Protein AF-R6E0B4-F1 (afdb_monomer)

pLDDT: mean 72.96, std 15.44, range [41.44, 89.0]

Radius of gyration: 16.23 Å; Cα contacts 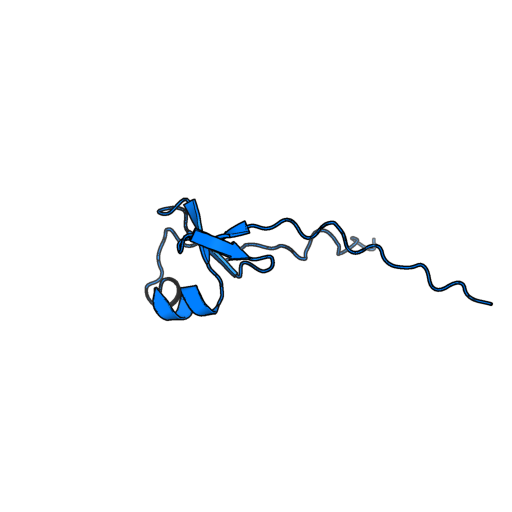(8 Å, |Δi|>4): 77; chains: 1; bounding box: 47×42×24 Å

Structure (mmCIF, N/CA/C/O backbone):
data_AF-R6E0B4-F1
#
_entry.id   AF-R6E0B4-F1
#
loop_
_atom_site.group_PDB
_atom_site.id
_atom_site.type_symbol
_atom_site.label_atom_id
_atom_site.label_alt_id
_atom_site.label_comp_id
_atom_site.label_asym_id
_atom_site.label_entity_id
_atom_site.label_seq_id
_atom_site.pdbx_PDB_ins_code
_atom_site.Cartn_x
_atom_site.Cartn_y
_atom_site.Cartn_z
_atom_site.occupancy
_atom_site.B_iso_or_equiv
_atom_site.auth_seq_id
_atom_site.auth_comp_id
_atom_site.auth_asym_id
_atom_site.auth_atom_id
_atom_site.pdbx_PDB_model_num
ATOM 1 N N . MET A 1 1 ? 38.278 -25.190 -5.138 1.00 41.44 1 MET A N 1
ATOM 2 C CA . MET A 1 1 ? 37.891 -23.854 -5.642 1.00 41.44 1 MET A CA 1
ATOM 3 C C . MET A 1 1 ? 36.372 -23.796 -5.564 1.00 41.44 1 MET A C 1
ATOM 5 O O . MET A 1 1 ? 35.729 -24.463 -6.359 1.00 41.44 1 MET A O 1
ATOM 9 N N . VAL A 1 2 ? 35.784 -23.165 -4.542 1.00 50.91 2 VAL A N 1
ATOM 10 C CA . VAL A 1 2 ? 34.314 -23.117 -4.413 1.00 50.91 2 VAL A CA 1
ATOM 11 C C . VAL A 1 2 ? 33.808 -22.000 -5.317 1.00 50.91 2 VAL A C 1
ATOM 13 O O . VAL A 1 2 ? 34.019 -20.819 -5.041 1.00 50.91 2 VAL A O 1
ATOM 16 N N . THR A 1 3 ? 33.198 -22.381 -6.433 1.00 52.53 3 THR A N 1
ATOM 17 C CA . THR A 1 3 ? 32.550 -21.481 -7.384 1.00 52.53 3 THR A CA 1
ATOM 18 C C . THR A 1 3 ? 31.414 -20.762 -6.659 1.00 52.53 3 THR A C 1
ATOM 20 O O . THR A 1 3 ? 30.404 -21.371 -6.312 1.00 52.53 3 THR A O 1
ATOM 23 N N . LYS A 1 4 ? 31.586 -19.463 -6.385 1.00 52.75 4 LYS A N 1
ATOM 24 C CA . LYS A 1 4 ? 30.516 -18.592 -5.882 1.00 52.75 4 LYS A CA 1
ATOM 25 C C . LYS A 1 4 ? 29.379 -18.612 -6.903 1.00 52.75 4 LYS A C 1
ATOM 27 O O . LYS A 1 4 ? 29.480 -17.992 -7.958 1.00 52.75 4 LYS A O 1
ATOM 32 N N . MET A 1 5 ? 28.319 -19.354 -6.599 1.00 52.19 5 MET A N 1
ATOM 33 C CA . MET A 1 5 ? 27.087 -19.360 -7.378 1.00 52.19 5 MET A CA 1
ATOM 34 C C . MET A 1 5 ? 26.526 -17.937 -7.369 1.00 52.19 5 MET A C 1
ATOM 36 O O . MET A 1 5 ? 26.140 -17.404 -6.327 1.00 52.19 5 MET A O 1
ATOM 40 N N . ASN A 1 6 ? 26.571 -17.293 -8.533 1.00 54.84 6 ASN A N 1
ATOM 41 C CA . ASN A 1 6 ? 26.090 -15.939 -8.737 1.00 54.84 6 ASN A CA 1
ATOM 42 C C . ASN A 1 6 ? 24.565 -15.969 -8.565 1.00 54.84 6 ASN A C 1
ATOM 44 O O . ASN A 1 6 ? 23.853 -16.395 -9.474 1.00 54.84 6 ASN A O 1
ATOM 48 N N . LYS A 1 7 ? 24.079 -15.595 -7.372 1.00 57.94 7 LYS A N 1
ATOM 49 C CA . LYS A 1 7 ? 22.651 -15.455 -7.064 1.00 57.94 7 LYS A CA 1
ATOM 50 C C . LYS 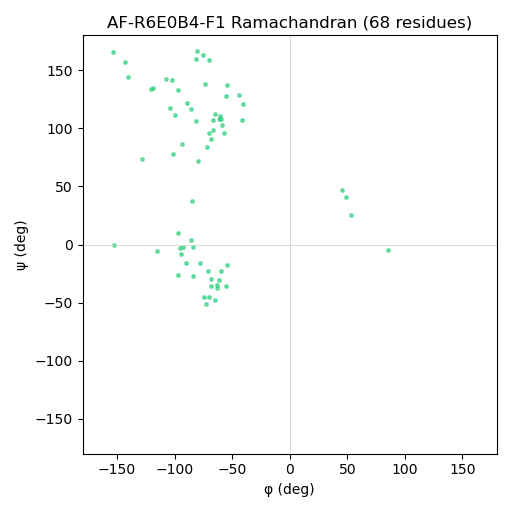A 1 7 ? 22.070 -14.448 -8.056 1.00 57.94 7 LYS A C 1
ATOM 52 O O . LYS A 1 7 ? 22.227 -13.243 -7.870 1.00 57.94 7 LYS A O 1
ATOM 57 N N . ARG A 1 8 ? 21.472 -14.933 -9.149 1.00 52.78 8 ARG A N 1
ATOM 58 C CA . ARG A 1 8 ? 20.673 -14.102 -10.051 1.00 52.78 8 ARG A CA 1
ATOM 59 C C . ARG A 1 8 ? 19.561 -13.540 -9.176 1.00 52.78 8 ARG A C 1
ATOM 61 O O . ARG A 1 8 ? 18.739 -14.309 -8.686 1.00 52.78 8 ARG A O 1
ATOM 68 N N . LYS A 1 9 ? 19.621 -12.241 -8.873 1.00 59.78 9 LYS A N 1
ATOM 69 C CA . LYS A 1 9 ? 18.522 -11.569 -8.183 1.00 59.78 9 LYS A CA 1
ATOM 70 C C . LYS A 1 9 ? 17.274 -11.828 -9.032 1.00 59.78 9 LYS A C 1
ATOM 72 O O . LYS A 1 9 ? 17.380 -11.640 -10.24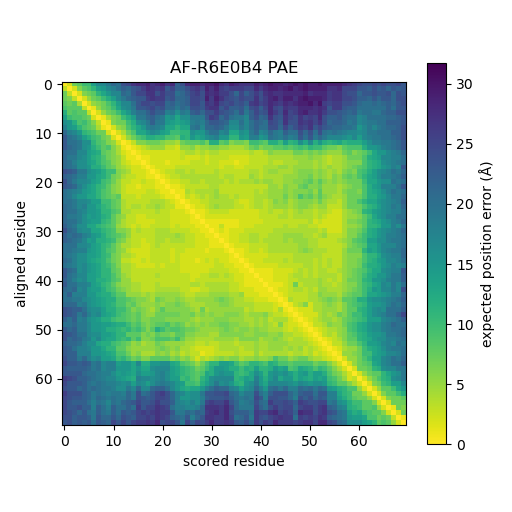7 1.00 59.78 9 LYS A O 1
ATOM 77 N N . PRO A 1 10 ? 16.173 -12.332 -8.454 1.00 57.66 10 PRO A N 1
ATOM 78 C CA . PRO A 1 10 ? 14.936 -12.460 -9.209 1.00 57.66 10 PRO A CA 1
ATOM 79 C C . PRO A 1 10 ? 14.615 -11.083 -9.787 1.00 57.66 10 PRO A C 1
ATOM 81 O O . PRO A 1 10 ? 14.836 -10.084 -9.100 1.00 57.66 10 PRO A O 1
ATOM 84 N N . ASP A 1 11 ? 14.197 -11.040 -11.053 1.00 57.59 11 ASP A N 1
ATOM 85 C CA . ASP A 1 11 ? 13.747 -9.824 -11.730 1.00 57.59 11 ASP A CA 1
ATOM 86 C C . ASP A 1 11 ? 12.878 -9.012 -10.760 1.00 57.59 11 ASP A C 1
ATOM 88 O O . ASP A 1 11 ? 11.783 -9.434 -10.384 1.00 57.59 11 ASP A O 1
ATOM 92 N N . GLU A 1 12 ? 13.423 -7.896 -10.262 1.00 64.25 12 GLU A N 1
ATOM 93 C CA . GLU A 1 12 ? 12.761 -7.024 -9.292 1.00 64.25 12 GLU A CA 1
ATOM 94 C C . GLU A 1 12 ? 11.637 -6.285 -10.021 1.00 64.25 12 GLU A C 1
ATOM 96 O O . GLU A 1 12 ? 11.812 -5.175 -10.520 1.00 64.25 12 GLU A O 1
ATOM 101 N N . TRP A 1 13 ? 10.501 -6.959 -10.122 1.00 71.50 13 TRP A N 1
ATOM 102 C CA .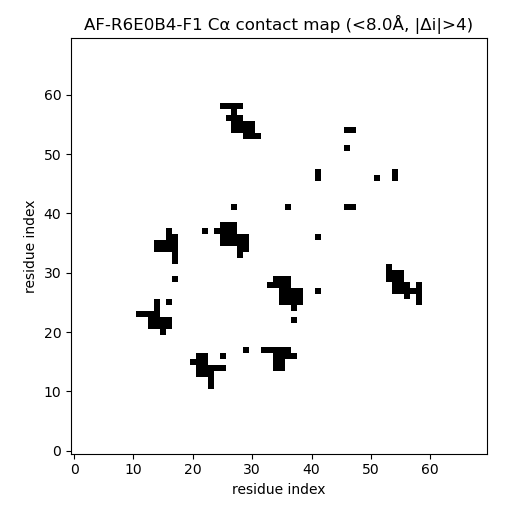 TRP A 1 13 ? 9.205 -6.447 -10.521 1.00 71.50 13 TRP A CA 1
ATOM 103 C C . TRP A 1 13 ? 8.900 -5.098 -9.848 1.00 71.50 13 TRP A C 1
ATOM 105 O O . TRP A 1 13 ? 9.040 -4.914 -8.636 1.00 71.50 13 TRP A O 1
ATOM 115 N N . GLU A 1 14 ? 8.515 -4.122 -10.673 1.00 81.00 14 GLU A N 1
ATOM 116 C CA . GLU A 1 14 ? 8.267 -2.746 -10.250 1.00 81.00 14 GLU A CA 1
ATOM 117 C C . GLU A 1 14 ? 6.774 -2.511 -10.015 1.00 81.00 14 GLU A C 1
ATOM 119 O O . GLU A 1 14 ? 5.919 -2.843 -10.835 1.00 81.00 14 GLU A O 1
ATOM 124 N N . TRP A 1 15 ? 6.459 -1.883 -8.888 1.00 83.94 15 TRP A N 1
ATOM 125 C CA . TRP A 1 15 ? 5.107 -1.557 -8.469 1.00 83.94 15 TRP A CA 1
ATOM 126 C C . TRP A 1 15 ? 4.775 -0.093 -8.695 1.00 83.94 15 TRP A C 1
ATOM 128 O O . TRP A 1 15 ? 5.585 0.788 -8.407 1.00 83.94 15 TRP A O 1
ATOM 138 N N . ARG A 1 16 ? 3.540 0.187 -9.119 1.00 88.81 16 ARG A N 1
ATOM 139 C CA . ARG A 1 16 ? 3.066 1.559 -9.313 1.00 88.81 16 ARG A CA 1
ATOM 140 C C . ARG A 1 16 ? 2.527 2.161 -8.015 1.00 88.81 16 ARG A C 1
ATOM 142 O O . ARG A 1 16 ? 1.529 1.697 -7.458 1.00 88.81 16 ARG A O 1
ATOM 149 N N . CYS A 1 17 ? 3.182 3.214 -7.547 1.00 88.75 17 CYS A N 1
ATOM 150 C CA . CYS A 1 17 ? 2.772 3.993 -6.389 1.00 88.75 17 CYS A CA 1
ATOM 151 C C . CYS A 1 17 ? 1.503 4.808 -6.661 1.00 88.75 17 CYS A C 1
ATOM 153 O O . CYS A 1 17 ? 1.211 5.173 -7.800 1.00 88.75 17 CYS A O 1
ATOM 155 N N . ILE A 1 18 ? 0.803 5.188 -5.589 1.00 88.38 18 ILE A N 1
ATOM 156 C CA . ILE A 1 18 ? -0.363 6.093 -5.652 1.00 88.38 18 ILE A CA 1
ATOM 157 C C . ILE A 1 18 ? -0.042 7.480 -6.236 1.00 88.38 18 ILE A C 1
ATOM 159 O O . ILE A 1 18 ? -0.928 8.154 -6.743 1.00 88.38 18 ILE A O 1
ATOM 163 N N . ASP A 1 19 ? 1.226 7.882 -6.175 1.00 85.06 19 ASP A N 1
ATOM 164 C CA . ASP A 1 19 ? 1.756 9.142 -6.705 1.00 85.06 19 ASP A CA 1
ATOM 165 C C . ASP A 1 19 ? 2.101 9.057 -8.208 1.00 85.06 19 ASP A C 1
ATOM 167 O O . ASP A 1 19 ?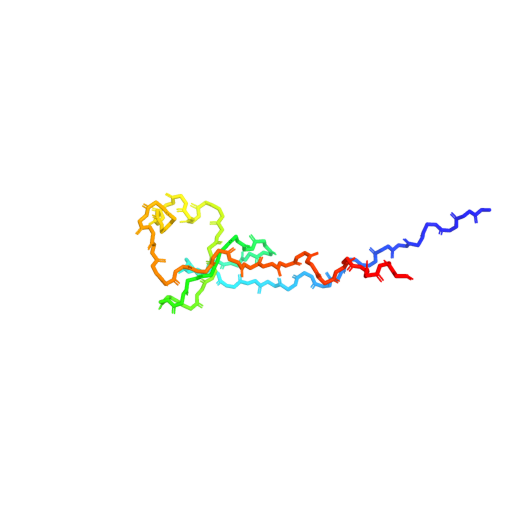 2.524 10.022 -8.828 1.00 85.06 19 ASP A O 1
ATOM 171 N N . GLY A 1 20 ? 1.936 7.883 -8.827 1.00 86.25 20 GLY A N 1
ATOM 172 C CA . GLY A 1 20 ? 2.287 7.653 -10.232 1.00 86.25 20 GLY A CA 1
ATOM 173 C C . GLY A 1 20 ? 3.755 7.290 -10.469 1.00 86.25 20 GLY A C 1
ATOM 174 O O . GLY A 1 20 ? 4.105 6.923 -11.588 1.00 86.25 20 GLY A O 1
ATOM 175 N N . ASN A 1 21 ? 4.582 7.319 -9.424 1.00 89.00 21 ASN A N 1
ATOM 176 C CA . ASN A 1 21 ? 5.952 6.810 -9.427 1.00 89.00 21 ASN A CA 1
ATOM 177 C C . ASN A 1 21 ? 6.016 5.273 -9.383 1.00 89.00 21 ASN A C 1
ATOM 179 O O . ASN A 1 21 ? 5.046 4.614 -9.010 1.00 89.00 21 ASN A O 1
ATOM 183 N N . TRP A 1 22 ? 7.171 4.699 -9.723 1.00 87.19 22 TRP A N 1
ATOM 184 C CA . TRP A 1 22 ? 7.427 3.256 -9.640 1.00 87.19 22 TRP A CA 1
ATOM 185 C C . TRP A 1 22 ? 8.370 2.936 -8.478 1.00 87.19 22 TRP A C 1
ATOM 187 O O . TRP A 1 22 ? 9.284 3.704 -8.177 1.00 87.19 22 TRP A O 1
ATOM 197 N N . THR A 1 23 ? 8.139 1.819 -7.790 1.00 84.12 23 THR A N 1
ATOM 198 C CA . THR A 1 23 ? 8.985 1.364 -6.685 1.00 84.12 23 THR A CA 1
ATOM 199 C C . THR A 1 23 ? 9.169 -0.143 -6.703 1.00 84.12 23 THR A C 1
ATOM 201 O O . THR A 1 23 ? 8.248 -0.896 -6.993 1.00 84.12 23 THR A O 1
ATOM 204 N N . LYS A 1 24 ? 10.360 -0.590 -6.321 1.00 83.62 24 LYS A N 1
ATOM 205 C CA . LYS A 1 24 ? 10.675 -2.014 -6.139 1.00 83.62 24 LYS A CA 1
ATOM 206 C C . LYS A 1 24 ? 10.398 -2.499 -4.720 1.00 83.62 24 LYS A C 1
ATOM 208 O O . LYS A 1 24 ? 10.342 -3.693 -4.469 1.00 83.62 24 LYS A O 1
ATOM 213 N N . ARG A 1 25 ? 10.237 -1.569 -3.773 1.00 81.00 25 ARG A N 1
ATOM 214 C CA . ARG A 1 25 ? 10.072 -1.864 -2.344 1.00 81.00 25 ARG A CA 1
ATOM 215 C C . ARG A 1 25 ? 8.834 -1.156 -1.796 1.00 81.00 25 ARG A C 1
ATOM 217 O O . ARG A 1 25 ? 8.962 -0.140 -1.107 1.00 81.00 25 ARG A O 1
ATOM 224 N N . PRO A 1 26 ? 7.628 -1.638 -2.131 1.00 85.50 26 PRO A N 1
ATOM 225 C CA . PRO A 1 26 ? 6.418 -1.098 -1.539 1.00 85.50 26 PRO A CA 1
ATOM 226 C C . PRO A 1 26 ? 6.275 -1.548 -0.084 1.00 85.50 26 PRO A C 1
ATOM 228 O O . PRO A 1 26 ? 6.507 -2.707 0.242 1.00 85.50 26 PRO A O 1
ATOM 231 N N . ALA A 1 27 ? 5.860 -0.624 0.779 1.00 85.19 27 ALA A N 1
ATOM 232 C CA . ALA A 1 27 ? 5.654 -0.867 2.207 1.00 85.19 27 ALA A 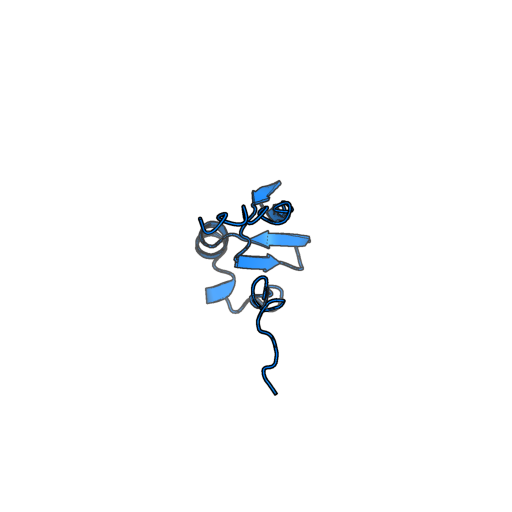CA 1
ATOM 233 C C . ALA A 1 27 ? 4.186 -1.160 2.551 1.00 85.19 27 ALA A C 1
ATOM 235 O O . ALA A 1 27 ? 3.892 -1.795 3.557 1.00 85.19 27 ALA A O 1
ATOM 236 N N . ALA A 1 28 ? 3.254 -0.666 1.736 1.00 86.81 28 ALA A N 1
ATOM 237 C CA . ALA A 1 28 ? 1.829 -0.913 1.895 1.00 86.81 28 ALA A CA 1
ATOM 238 C C . ALA A 1 28 ? 1.109 -0.814 0.548 1.00 86.81 28 ALA A C 1
ATOM 240 O O . ALA A 1 28 ? 1.629 -0.249 -0.414 1.00 86.81 28 ALA A O 1
ATOM 241 N N . TYR A 1 29 ? -0.122 -1.306 0.494 1.00 88.00 29 TYR A N 1
ATOM 242 C CA . TYR A 1 29 ? -1.012 -1.156 -0.652 1.00 88.00 29 TYR A CA 1
ATOM 243 C C . TYR A 1 29 ? -2.281 -0.401 -0.260 1.00 88.00 29 TYR A C 1
ATOM 245 O O . TYR A 1 29 ? -2.903 -0.694 0.762 1.00 88.00 29 TYR A O 1
ATOM 253 N N . CYS A 1 30 ? -2.694 0.571 -1.072 1.00 86.75 30 CYS A N 1
ATOM 254 C CA . CYS A 1 30 ? -3.954 1.280 -0.888 1.00 86.75 30 CYS A CA 1
ATOM 255 C C . CYS A 1 30 ? -4.983 0.799 -1.903 1.00 86.75 30 CYS A C 1
ATOM 257 O O . CYS A 1 30 ? -4.850 1.011 -3.107 1.00 86.75 30 CYS A O 1
ATOM 259 N N . THR A 1 31 ? -6.060 0.214 -1.386 1.00 85.56 31 THR A N 1
ATOM 260 C CA . THR A 1 31 ? -7.169 -0.306 -2.198 1.00 85.56 31 THR A CA 1
ATOM 261 C C . THR A 1 31 ? -8.015 0.794 -2.838 1.00 85.56 31 THR A C 1
ATOM 263 O O . THR A 1 31 ? -8.654 0.547 -3.848 1.00 85.56 31 THR A O 1
ATOM 266 N N . TYR A 1 32 ? -8.008 2.015 -2.294 1.00 85.94 32 TYR A N 1
ATOM 267 C CA . TYR A 1 32 ? -8.778 3.135 -2.846 1.00 85.94 32 TYR A CA 1
ATOM 268 C C . TYR A 1 32 ? -8.157 3.703 -4.127 1.00 85.94 32 TYR A C 1
ATOM 270 O O . TYR A 1 32 ? -8.855 3.956 -5.101 1.00 85.94 32 TYR A O 1
ATOM 278 N N . HIS A 1 33 ? -6.838 3.894 -4.123 1.00 84.25 33 HIS A N 1
ATOM 279 C CA . HIS A 1 33 ? -6.097 4.421 -5.272 1.00 84.25 33 HIS A CA 1
ATOM 280 C C . HIS A 1 33 ? -5.550 3.318 -6.185 1.00 84.25 33 HIS A C 1
ATOM 282 O O . HIS A 1 33 ? -4.915 3.628 -7.187 1.00 84.25 33 HIS A O 1
ATOM 288 N N . HIS A 1 34 ? -5.763 2.046 -5.830 1.00 86.94 34 HIS A N 1
ATOM 289 C CA . HIS A 1 34 ? -5.195 0.884 -6.514 1.00 86.94 34 HIS A CA 1
ATOM 290 C C . HIS A 1 34 ? -3.679 0.998 -6.750 1.00 86.94 34 HIS A C 1
ATOM 292 O O . HIS A 1 34 ? -3.170 0.631 -7.806 1.00 86.94 34 HIS A O 1
ATOM 298 N N . GLY A 1 35 ? -2.952 1.510 -5.756 1.00 88.19 35 GLY A N 1
ATOM 299 C CA . GLY A 1 35 ? -1.520 1.775 -5.860 1.00 88.19 35 GLY A CA 1
ATOM 300 C C . GLY A 1 35 ? -0.787 1.475 -4.563 1.00 88.19 35 GLY A C 1
ATOM 301 O O . GLY A 1 35 ? -1.375 1.463 -3.476 1.00 88.19 35 GLY A O 1
ATOM 302 N N . VAL A 1 36 ? 0.514 1.227 -4.680 1.00 88.56 36 VAL A N 1
ATOM 303 C CA . VAL A 1 36 ? 1.369 0.985 -3.516 1.00 88.56 36 VAL A CA 1
ATOM 304 C C . VAL A 1 36 ? 1.806 2.289 -2.848 1.00 88.56 36 VAL A C 1
ATOM 306 O O . VAL A 1 36 ? 1.779 3.373 -3.434 1.00 88.56 36 VAL A O 1
ATOM 309 N N . LEU A 1 37 ? 2.206 2.185 -1.588 1.00 87.62 37 LEU A N 1
ATOM 310 C CA . LEU A 1 37 ? 2.806 3.258 -0.817 1.00 87.62 37 LEU A CA 1
ATOM 311 C C . LEU A 1 37 ? 4.186 2.811 -0.362 1.00 87.62 37 LEU A C 1
ATOM 313 O O . LEU A 1 37 ? 4.365 1.715 0.167 1.00 87.62 37 LEU A O 1
ATOM 317 N N . THR A 1 38 ? 5.157 3.694 -0.539 1.00 87.38 38 THR A N 1
ATOM 318 C CA . THR A 1 38 ? 6.462 3.596 0.110 1.00 87.38 38 THR A CA 1
ATOM 319 C C . THR A 1 38 ? 6.368 4.117 1.541 1.00 87.38 38 THR A C 1
ATOM 321 O O . THR A 1 38 ? 5.413 4.808 1.906 1.00 87.38 38 THR A O 1
ATOM 324 N N . GLU A 1 39 ? 7.385 3.855 2.358 1.00 84.81 39 GLU A N 1
ATOM 325 C CA . GLU A 1 39 ? 7.461 4.387 3.725 1.00 84.81 39 GLU A CA 1
ATOM 326 C C . GLU A 1 39 ? 7.343 5.921 3.768 1.00 84.81 39 GLU A C 1
ATOM 328 O O . GLU A 1 39 ? 6.713 6.479 4.667 1.00 84.81 39 GLU A O 1
ATOM 333 N N . ALA A 1 40 ? 7.894 6.614 2.764 1.00 85.56 40 ALA A N 1
ATOM 334 C CA . ALA A 1 40 ? 7.758 8.061 2.620 1.00 85.56 40 ALA A CA 1
ATOM 335 C C . ALA A 1 40 ? 6.299 8.473 2.357 1.00 85.56 40 ALA A C 1
ATOM 337 O O . ALA A 1 40 ? 5.771 9.341 3.052 1.00 85.56 40 ALA A O 1
ATOM 338 N N . LEU A 1 41 ? 5.614 7.806 1.421 1.00 84.62 41 LEU A N 1
ATOM 339 C CA . LEU A 1 41 ? 4.200 8.069 1.126 1.00 84.62 41 LEU A CA 1
ATOM 340 C C . LEU A 1 41 ? 3.298 7.754 2.322 1.00 84.62 41 LEU A C 1
ATOM 342 O O . LEU A 1 41 ? 2.334 8.475 2.573 1.00 84.62 41 LEU A O 1
ATOM 346 N N . MET A 1 42 ? 3.628 6.731 3.110 1.00 84.00 42 MET A N 1
ATOM 347 C CA . MET A 1 42 ? 2.908 6.432 4.347 1.00 84.00 42 MET A CA 1
ATOM 348 C C . MET A 1 42 ? 3.022 7.559 5.380 1.00 84.00 42 MET A C 1
ATOM 350 O O . MET A 1 42 ? 2.027 7.851 6.043 1.00 84.00 42 MET A O 1
ATOM 354 N N . LYS A 1 43 ? 4.187 8.216 5.492 1.00 83.69 43 LYS A N 1
ATOM 355 C CA . LYS A 1 43 ? 4.377 9.393 6.362 1.00 83.69 43 LYS A CA 1
ATOM 356 C C . LYS A 1 43 ? 3.598 10.614 5.866 1.00 83.69 43 LYS A C 1
ATOM 358 O O . LYS A 1 43 ? 3.077 11.370 6.679 1.00 83.69 43 LYS A O 1
ATOM 363 N N . VAL A 1 44 ? 3.494 10.797 4.548 1.00 85.00 44 VAL A N 1
ATOM 364 C CA . VAL A 1 44 ? 2.757 11.922 3.944 1.00 85.00 44 VAL A CA 1
ATOM 365 C C . VAL A 1 44 ? 1.245 11.733 4.081 1.00 85.00 44 VAL A C 1
ATOM 367 O O . VAL A 1 44 ? 0.550 12.611 4.586 1.00 85.00 44 VAL A O 1
ATOM 370 N N . HIS A 1 45 ? 0.725 10.572 3.677 1.00 77.31 45 HIS A N 1
ATOM 371 C CA . HIS A 1 45 ? -0.714 10.298 3.701 1.00 77.31 45 HIS A CA 1
ATOM 372 C C . HIS A 1 45 ? -1.242 9.959 5.099 1.00 77.31 45 HIS A C 1
ATOM 374 O O . HIS A 1 45 ? -2.456 9.984 5.320 1.00 77.31 45 HIS A O 1
ATOM 380 N N . LYS A 1 46 ? -0.349 9.626 6.043 1.00 82.12 46 LYS A N 1
ATOM 381 C CA . LYS A 1 46 ? -0.675 9.270 7.431 1.00 82.12 46 LYS A CA 1
ATOM 382 C C . LYS A 1 46 ? -1.720 8.157 7.538 1.00 82.12 46 LYS A C 1
ATOM 384 O O . LYS A 1 46 ? -2.437 8.058 8.529 1.00 82.12 46 LYS A O 1
ATOM 389 N N . CYS A 1 47 ? -1.833 7.298 6.519 1.00 80.44 47 CYS A N 1
ATOM 390 C CA . CYS A 1 47 ? -2.845 6.239 6.480 1.00 80.44 47 CYS A CA 1
ATOM 391 C C . CYS A 1 47 ? -2.688 5.250 7.641 1.00 80.44 47 CYS A C 1
ATOM 393 O O . CYS A 1 47 ? -3.687 4.704 8.097 1.00 80.44 47 CYS A O 1
ATOM 395 N N . LYS A 1 48 ? -1.451 5.0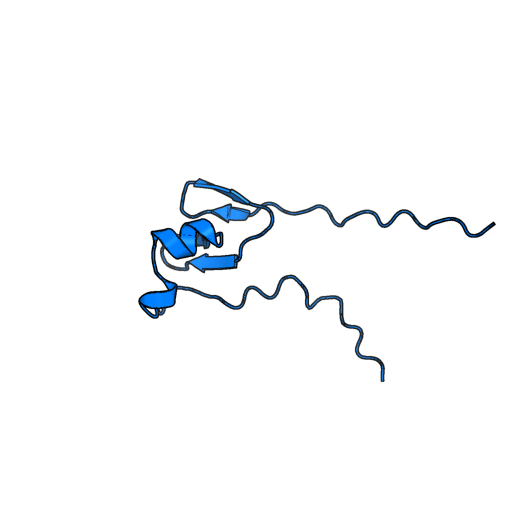48 8.120 1.00 75.19 48 LYS A N 1
ATOM 396 C CA . LYS A 1 48 ? -1.147 4.222 9.294 1.00 75.19 48 LYS A CA 1
ATOM 397 C C . LYS A 1 48 ? -1.632 4.877 10.591 1.00 75.19 48 LYS A C 1
ATOM 399 O O . LYS A 1 48 ? -2.266 4.213 11.393 1.00 75.19 48 LYS A O 1
ATOM 404 N N . GLU A 1 49 ? -1.387 6.177 10.762 1.00 81.19 49 GLU A N 1
ATOM 405 C CA . GLU A 1 49 ? -1.836 6.943 11.939 1.00 81.19 49 GLU A CA 1
ATOM 406 C C . GLU A 1 49 ? -3.360 7.113 11.974 1.00 81.19 49 GLU A C 1
ATOM 408 O O . GLU A 1 49 ? -3.953 7.204 13.038 1.00 81.19 49 GLU A O 1
ATOM 413 N N . ARG A 1 50 ? -4.002 7.150 10.802 1.00 81.19 50 ARG A N 1
ATOM 414 C CA . ARG A 1 50 ? -5.460 7.259 10.656 1.00 81.19 50 ARG A CA 1
ATOM 415 C C . ARG A 1 50 ? -6.185 5.913 10.703 1.00 81.19 50 ARG A C 1
ATOM 417 O O . ARG A 1 50 ? -7.379 5.889 10.416 1.00 81.19 50 ARG A O 1
ATOM 424 N N . GLU A 1 51 ? -5.464 4.815 10.945 1.00 77.38 51 GLU A N 1
ATOM 425 C CA . GLU A 1 51 ? -5.997 3.444 10.919 1.00 77.38 51 GLU A CA 1
ATOM 426 C C . GLU A 1 51 ? -6.882 3.200 9.688 1.00 77.38 51 GLU A C 1
ATOM 428 O O . GLU A 1 51 ? -8.026 2.739 9.750 1.00 77.38 51 GLU A O 1
ATOM 433 N N . CYS A 1 52 ? -6.371 3.612 8.526 1.00 82.31 52 CYS A N 1
ATOM 434 C CA . CYS A 1 52 ? -7.164 3.615 7.315 1.00 82.31 52 CYS A CA 1
ATOM 435 C C . CYS A 1 52 ? -7.523 2.174 6.933 1.00 82.31 52 CYS A C 1
ATOM 437 O O . CYS A 1 52 ? -6.669 1.423 6.472 1.00 82.31 52 CYS A O 1
ATOM 439 N N . LYS A 1 53 ? -8.811 1.819 7.030 1.00 81.12 53 LYS A N 1
ATOM 440 C CA . LYS A 1 53 ? -9.349 0.483 6.691 1.00 81.12 53 LYS A CA 1
ATOM 441 C C . LYS A 1 53 ? -9.016 0.002 5.271 1.00 81.12 53 LYS A C 1
ATOM 443 O O . LYS A 1 53 ? -9.176 -1.169 4.955 1.00 81.12 53 LYS A O 1
ATOM 448 N N . ARG A 1 54 ? -8.615 0.923 4.390 1.00 82.62 54 ARG A N 1
ATOM 449 C CA . ARG A 1 54 ? -8.293 0.671 2.977 1.00 82.62 54 ARG A CA 1
ATOM 450 C C . ARG A 1 54 ? -6.800 0.422 2.736 1.00 82.62 54 ARG A C 1
ATOM 452 O O . ARG A 1 54 ? -6.433 0.078 1.610 1.00 82.62 54 ARG A O 1
ATOM 459 N N . LEU A 1 55 ? -5.962 0.621 3.756 1.00 83.75 55 LEU A N 1
ATOM 460 C CA . LEU A 1 55 ? -4.523 0.390 3.725 1.00 83.75 55 LEU A CA 1
ATOM 461 C C . LEU A 1 55 ? -4.229 -1.057 4.129 1.00 83.75 55 LEU A C 1
ATOM 463 O O . LEU A 1 55 ? -4.558 -1.475 5.235 1.00 83.75 55 LEU A O 1
ATOM 467 N N . ARG A 1 56 ? -3.572 -1.806 3.247 1.00 85.12 56 ARG A N 1
ATOM 468 C CA . ARG A 1 56 ? -3.026 -3.129 3.550 1.00 85.12 56 ARG A CA 1
ATOM 469 C C . ARG A 1 56 ? -1.534 -3.002 3.826 1.00 85.12 56 ARG A C 1
ATOM 471 O O . ARG A 1 56 ? -0.774 -2.651 2.928 1.00 85.12 56 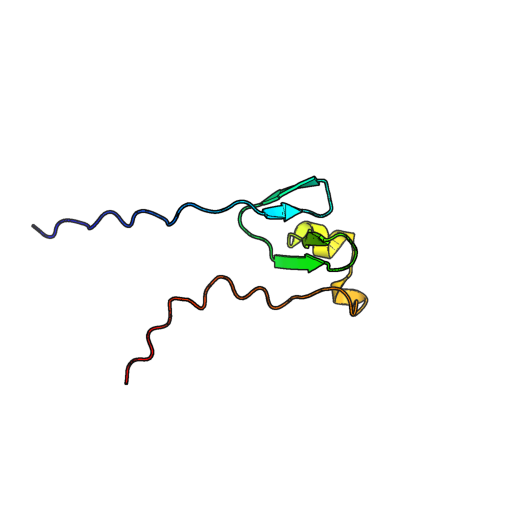ARG A O 1
ATOM 478 N N . LEU A 1 57 ? -1.154 -3.234 5.081 1.00 75.50 57 LEU A N 1
ATOM 479 C CA . LEU A 1 57 ? 0.235 -3.226 5.561 1.00 75.50 57 LEU A CA 1
ATOM 480 C C . LEU A 1 57 ? 0.932 -4.569 5.317 1.00 75.50 57 LEU A C 1
ATOM 482 O O . LEU A 1 57 ? 2.146 -4.611 5.170 1.00 75.50 57 LEU A O 1
ATOM 486 N N . GLU A 1 58 ? 0.156 -5.651 5.262 1.00 61.88 58 GLU A N 1
ATOM 487 C CA . GLU A 1 58 ? 0.633 -7.008 5.001 1.00 61.88 58 GLU A CA 1
ATOM 488 C C . GLU A 1 58 ? 0.856 -7.204 3.510 1.00 61.88 58 GLU A C 1
ATOM 490 O O . GLU A 1 58 ? 0.094 -7.858 2.799 1.00 61.88 58 GLU A O 1
ATOM 495 N N . VAL A 1 59 ? 1.909 -6.570 3.030 1.00 57.69 59 VAL A N 1
ATOM 496 C CA . VAL A 1 59 ? 2.551 -6.997 1.809 1.00 57.69 59 VAL A CA 1
ATOM 497 C C . VAL A 1 59 ? 3.804 -7.765 2.207 1.00 57.69 59 VAL A C 1
ATOM 499 O O . VAL A 1 59 ? 4.911 -7.238 2.259 1.00 57.69 59 VAL A O 1
ATOM 502 N N . ASP A 1 60 ? 3.582 -9.008 2.622 1.00 52.00 60 ASP A N 1
ATOM 503 C CA . ASP A 1 60 ? 4.656 -9.950 2.892 1.00 52.00 60 ASP A CA 1
ATOM 504 C C . ASP A 1 60 ? 5.300 -10.332 1.547 1.00 52.00 60 ASP A C 1
ATOM 506 O O . ASP A 1 60 ? 4.773 -11.145 0.790 1.00 52.00 60 ASP A O 1
ATOM 510 N N . TRP A 1 61 ? 6.390 -9.645 1.196 1.00 59.19 61 TRP A N 1
ATOM 511 C CA . TRP A 1 61 ? 7.175 -9.913 -0.017 1.00 59.19 61 TRP A CA 1
ATOM 512 C C . TRP A 1 61 ? 8.379 -10.824 0.237 1.00 59.19 61 TRP A C 1
ATOM 514 O O . TRP A 1 61 ? 9.123 -11.122 -0.695 1.00 59.19 61 TRP A O 1
ATOM 524 N N . GLU A 1 62 ? 8.620 -11.213 1.491 1.00 50.50 62 GLU A N 1
ATOM 525 C CA . GLU A 1 62 ? 9.848 -11.897 1.916 1.00 50.50 62 GLU A CA 1
ATOM 526 C C . GLU A 1 62 ? 9.617 -13.335 2.407 1.00 50.50 62 GLU A C 1
ATOM 528 O O . GLU A 1 62 ? 10.593 -14.047 2.643 1.00 50.50 62 GLU A O 1
ATOM 533 N N . ASN A 1 63 ? 8.373 -13.814 2.532 1.00 46.72 63 ASN A N 1
ATOM 534 C CA . ASN A 1 63 ? 8.106 -15.141 3.095 1.00 46.72 63 ASN A CA 1
ATOM 535 C C . ASN A 1 63 ? 7.901 -16.268 2.063 1.00 46.72 63 ASN A C 1
ATOM 537 O O . ASN A 1 63 ? 7.610 -17.394 2.454 1.00 46.72 63 ASN A O 1
ATOM 541 N N . GLU A 1 64 ? 8.170 -16.044 0.770 1.00 48.97 64 GLU A N 1
ATOM 542 C CA . GLU A 1 64 ? 8.335 -17.130 -0.223 1.00 48.97 64 GLU A CA 1
ATOM 543 C C . GLU A 1 64 ? 9.778 -17.686 -0.230 1.00 48.97 64 GLU A C 1
ATOM 545 O O . GLU A 1 64 ? 10.373 -17.970 -1.266 1.00 48.97 64 GLU A O 1
ATOM 550 N N . GLY A 1 65 ? 10.396 -17.784 0.949 1.00 47.47 65 GLY A N 1
ATOM 551 C CA . GLY A 1 65 ? 11.779 -18.248 1.086 1.00 47.47 65 GLY A CA 1
ATOM 552 C C . GLY A 1 65 ? 12.121 -18.901 2.419 1.00 47.47 65 GLY A C 1
ATOM 553 O O . GLY A 1 65 ? 13.261 -19.330 2.598 1.00 47.47 65 GLY A O 1
ATOM 554 N N . ARG A 1 66 ? 11.176 -19.006 3.362 1.00 43.41 66 ARG A N 1
ATOM 555 C CA . ARG A 1 66 ? 11.410 -19.765 4.592 1.00 43.41 66 ARG A CA 1
ATOM 556 C C . ARG A 1 66 ? 10.910 -21.191 4.393 1.00 43.41 66 ARG A C 1
ATOM 558 O O . ARG A 1 66 ? 9.762 -21.520 4.669 1.00 43.41 66 ARG A O 1
ATOM 565 N N . GLU A 1 67 ? 11.808 -21.997 3.839 1.00 50.62 67 GLU A N 1
ATOM 566 C CA . GLU A 1 67 ? 11.749 -23.453 3.828 1.00 50.62 67 GLU A CA 1
ATOM 567 C C . GLU A 1 67 ? 11.254 -23.950 5.199 1.00 50.62 67 GLU A C 1
ATOM 569 O O . GLU A 1 67 ? 11.820 -23.618 6.244 1.00 50.62 67 GLU A O 1
ATOM 574 N N . VAL A 1 68 ? 10.138 -24.680 5.195 1.00 56.31 68 VAL A N 1
ATOM 575 C CA . VAL A 1 68 ? 9.687 -25.469 6.341 1.00 56.31 68 VAL A CA 1
ATOM 576 C C . VAL A 1 68 ? 10.700 -26.601 6.485 1.00 56.31 68 VAL A C 1
ATOM 578 O O . VAL A 1 68 ? 10.570 -27.634 5.835 1.00 56.31 68 VAL A O 1
ATOM 581 N N . GLU A 1 69 ? 11.741 -26.380 7.285 1.00 52.34 69 GLU A N 1
ATOM 582 C CA . GLU A 1 69 ? 12.615 -27.456 7.749 1.00 52.34 69 GLU A CA 1
ATOM 583 C C . GLU A 1 69 ? 11.771 -28.351 8.671 1.00 52.34 69 GLU A C 1
ATOM 585 O O . GLU A 1 69 ? 11.368 -27.939 9.763 1.00 52.34 69 GLU A 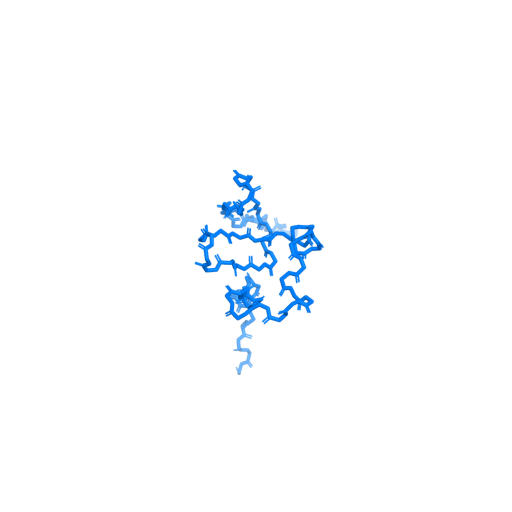O 1
ATOM 590 N N . ARG A 1 70 ? 11.412 -29.541 8.178 1.00 47.41 70 ARG A N 1
ATOM 591 C CA . ARG A 1 70 ? 10.724 -30.599 8.922 1.00 47.41 70 ARG A CA 1
ATOM 592 C C . ARG A 1 70 ? 11.592 -31.844 8.956 1.00 47.41 70 ARG A C 1
ATOM 594 O O . ARG A 1 70 ? 12.178 -32.160 7.898 1.00 47.41 70 ARG A O 1
#

Nearest PDB structures (foldseek):
  5nzs-assembly1_P  TM=5.313E-01  e=2.131E+00  Rattus norvegicus
  2p57-assembly1_A  TM=5.448E-01  e=2.629E+00  Homo sapiens

Sequence (70 aa):
MVTKMNKRKPDEWEWRCIDGNWTKRPAAYCTYHHGVLTEALMKVHKCKERECKRLRLEVDWENEGREVER

Solvent-accessible surface area (backbone atoms only — not comparable to full-atom values): 4584 Å² total; per-residue (Å²): 134,87,78,78,77,78,77,74,72,72,82,77,66,71,41,54,27,66,86,74,47,76,39,74,69,62,52,28,38,31,67,85,71,73,16,30,28,38,70,67,51,40,65,72,68,34,43,73,83,64,65,37,90,51,56,41,64,84,63,79,85,72,70,93,68,70,76,83,87,124

Foldseek 3Di:
DDPPPPPPDPPQDWFQALVRDIDSDFQKAFQVSRGGHHPVNCVVVVCVVVVPPRIGRPPPPPPVPPPPPD

Mean predicted aligned error: 11.37 Å

Secondary structure (DSSP, 8-state):
-------------PEEBTTS-EESS--EEETTTTEEE-HHHHHHH-TTTTT-TTEE-----S-TT-----